Protein AF-A0A2N3PY97-F1 (a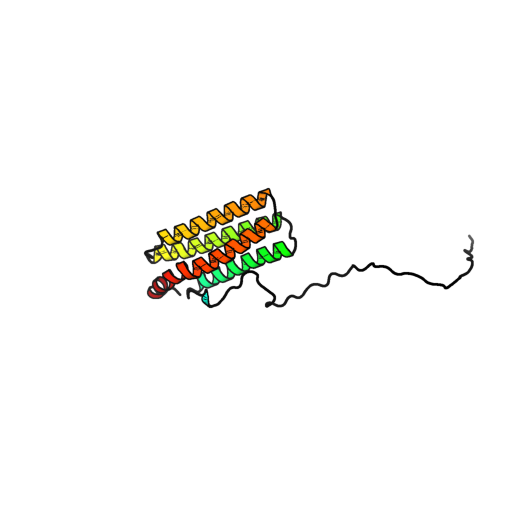fdb_monomer)

Sequence (173 aa):
MRREVGLFYPAAGKPGGRIIPSGLSKKASPIKRGWDEMSLVAWSEDLTIGVAAVDADHRKLFSLVNYLYDSMIAGKETPVIDEFIDSLIIYTKQHFEREESLFEETSYPDRLAHRQEHDALIAQITEAHKRYKSDASATQLLEMIGFLNKWMIEHIRKSDKKYAPHLKERGIS

pLDDT: mean 82.19, std 24.88, range [27.44, 98.81]

Secondary structure (DSSP, 8-state):
----------------------------------TTS--SS---GGG--S-HHHHHHHHHHHHHHHHHHHHHHTT--HHHHHHHHHHHHHHHHHHHHHHHHHHHHHT-TTHHHHHHHHHHHHHHHHHHHHHHHHH--HHHHHHHHHHHHHHHHHHIIIIIHHHHHHHHTTT--

Foldseek 3Di:
DDDDDDDDDDDDDDDDDDDDDDDDDDDDDPDPDDPPPDQVFDDDPLLDLPQVVLVVLLVVLSVLLSVLVVCLVVVPDLVVSLVSLVVSLVSLVVSLVVVLVLCVVLVPPCSVVLVVLSVVLSVVSVVLSVVCVVPVDSVSSVVSSVVSSVSSVCCSNPPVSVCSVSCVVVVRD

Radius of gyration: 28.57 Å; Cα contacts (8 Å, |Δi|>4): 89; chains: 1; bounding box: 39×46×106 Å

Structure (mmCIF, N/CA/C/O backbone):
data_AF-A0A2N3PY97-F1
#
_entry.id   AF-A0A2N3PY97-F1
#
loop_
_atom_site.group_PDB
_atom_site.id
_atom_site.type_symbol
_atom_site.label_atom_id
_atom_site.label_alt_id
_atom_site.label_comp_id
_atom_site.label_asym_id
_atom_site.label_entity_id
_atom_site.label_seq_id
_atom_site.pdbx_PDB_ins_code
_atom_site.Cartn_x
_atom_site.Cartn_y
_atom_site.Cartn_z
_atom_site.occupancy
_atom_site.B_iso_or_equiv
_atom_site.auth_seq_id
_atom_site.auth_comp_id
_atom_site.auth_asym_id
_atom_site.auth_atom_id
_atom_site.pdbx_PDB_model_num
ATOM 1 N N . MET A 1 1 ? -0.756 6.278 -85.451 1.00 37.97 1 MET A N 1
ATOM 2 C CA . MET A 1 1 ? -1.038 5.282 -86.508 1.00 37.97 1 MET A CA 1
ATOM 3 C C . MET A 1 1 ? -0.198 4.055 -86.215 1.00 37.97 1 MET A C 1
ATOM 5 O O . MET A 1 1 ? 1.003 4.218 -86.267 1.00 37.97 1 MET A O 1
ATOM 9 N N . ARG A 1 2 ? -0.852 2.920 -85.892 1.00 37.25 2 ARG A N 1
ATOM 10 C CA . ARG A 1 2 ? -0.414 1.509 -86.049 1.00 37.25 2 ARG A CA 1
ATOM 11 C C . ARG A 1 2 ? 0.977 1.116 -85.491 1.00 37.25 2 ARG A C 1
ATOM 13 O O . ARG A 1 2 ? 1.945 1.807 -85.716 1.00 37.25 2 ARG A O 1
ATOM 20 N N . ARG A 1 3 ? 1.221 -0.034 -84.870 1.00 33.97 3 ARG A N 1
ATOM 21 C CA . ARG A 1 3 ? 0.491 -1.259 -84.501 1.00 33.97 3 ARG A CA 1
ATOM 22 C C . ARG A 1 3 ? 1.573 -2.170 -83.883 1.00 33.97 3 ARG A C 1
ATOM 24 O O . ARG A 1 3 ? 2.686 -2.108 -84.384 1.00 33.97 3 ARG A O 1
ATOM 31 N N . GLU A 1 4 ? 1.178 -3.018 -82.923 1.00 37.66 4 GLU A N 1
ATOM 32 C CA . GLU A 1 4 ? 1.546 -4.456 -82.820 1.00 37.66 4 GLU A CA 1
ATOM 33 C C . GLU A 1 4 ? 3.046 -4.804 -82.635 1.00 37.66 4 GLU A C 1
ATOM 35 O O . GLU A 1 4 ? 3.928 -4.124 -83.123 1.00 37.66 4 GLU A O 1
ATOM 40 N N . VAL A 1 5 ? 3.503 -5.853 -81.957 1.00 37.62 5 VAL A N 1
ATOM 41 C CA . VAL A 1 5 ? 2.978 -7.110 -81.397 1.00 37.62 5 VAL A CA 1
ATOM 42 C C . VAL A 1 5 ? 4.142 -7.654 -80.544 1.00 37.62 5 VAL A C 1
ATOM 44 O O . VAL A 1 5 ? 5.302 -7.423 -80.859 1.00 37.62 5 VAL A O 1
ATOM 47 N N . GLY A 1 6 ? 3.909 -8.283 -79.398 1.00 31.61 6 GLY A N 1
ATOM 48 C CA . GLY A 1 6 ? 3.669 -9.725 -79.363 1.00 3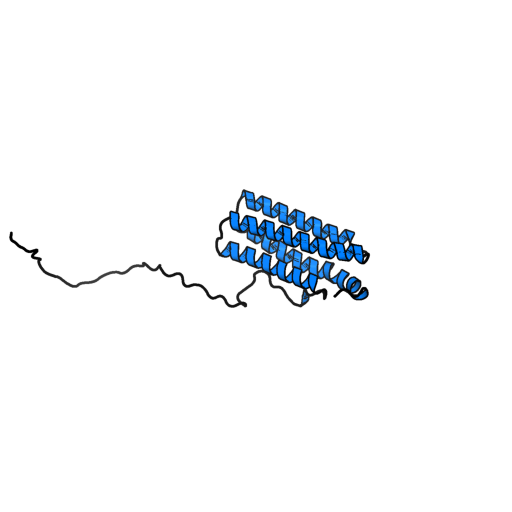1.61 6 GLY A CA 1
ATOM 49 C C . GLY A 1 6 ? 4.821 -10.431 -78.646 1.00 31.61 6 GLY A C 1
ATOM 50 O O . GLY A 1 6 ? 5.829 -10.773 -79.252 1.00 31.61 6 GLY A O 1
ATOM 51 N N . LEU A 1 7 ? 4.662 -10.634 -77.339 1.00 29.73 7 LEU A N 1
ATOM 52 C CA . LEU A 1 7 ? 5.507 -11.521 -76.542 1.00 29.73 7 LEU A CA 1
ATOM 53 C C . LEU A 1 7 ? 5.111 -12.971 -76.843 1.00 29.73 7 LEU A C 1
ATOM 55 O O . LEU A 1 7 ? 3.956 -13.344 -76.643 1.00 29.73 7 LEU A O 1
ATOM 59 N N . PHE A 1 8 ? 6.069 -13.780 -77.297 1.00 32.81 8 PHE A N 1
ATOM 60 C CA . PHE A 1 8 ? 5.935 -15.231 -77.413 1.00 32.81 8 PHE A CA 1
ATOM 61 C C . PHE A 1 8 ? 6.876 -15.927 -76.419 1.00 32.81 8 PHE A C 1
ATOM 63 O O . PHE A 1 8 ? 8.060 -15.610 -76.326 1.00 32.81 8 PHE A O 1
ATOM 70 N N . TYR A 1 9 ? 6.290 -16.855 -75.664 1.00 28.94 9 TYR A N 1
ATOM 71 C CA . TYR A 1 9 ? 6.893 -17.765 -74.682 1.00 28.94 9 TYR A CA 1
ATOM 72 C C . TYR A 1 9 ? 7.775 -18.845 -75.338 1.00 28.94 9 TYR A C 1
ATOM 74 O O . TYR A 1 9 ? 7.619 -19.124 -76.529 1.00 28.94 9 TYR A O 1
ATOM 82 N N . PRO A 1 10 ? 8.521 -19.614 -74.521 1.00 32.47 10 PRO A N 1
ATOM 83 C CA . PRO A 1 10 ? 8.277 -21.054 -74.572 1.00 32.47 10 PRO A CA 1
ATOM 84 C C . PRO A 1 10 ? 8.112 -21.742 -73.204 1.00 32.47 10 PRO A C 1
ATOM 86 O O . PRO A 1 10 ? 8.863 -21.526 -72.262 1.00 32.47 10 PRO A O 1
ATOM 89 N N . ALA A 1 11 ? 7.079 -22.589 -73.199 1.00 33.25 11 ALA A N 1
ATOM 90 C CA . ALA A 1 11 ? 6.939 -23.955 -72.682 1.00 33.25 11 ALA A CA 1
ATOM 91 C C . ALA A 1 11 ? 7.324 -24.346 -71.238 1.00 33.25 11 ALA A C 1
ATOM 93 O O . ALA A 1 11 ? 8.422 -24.145 -70.734 1.00 33.25 11 ALA A O 1
ATOM 94 N N . ALA A 1 12 ? 6.358 -25.048 -70.640 1.00 32.38 12 ALA A N 1
ATOM 95 C CA . ALA A 1 12 ? 6.340 -25.646 -69.318 1.00 32.38 12 ALA A CA 1
ATOM 96 C C . ALA A 1 12 ? 7.091 -26.988 -69.227 1.00 32.38 12 ALA A C 1
ATOM 98 O O . ALA A 1 12 ? 7.028 -27.812 -70.136 1.00 32.38 12 ALA A O 1
ATOM 99 N N . GLY A 1 13 ? 7.667 -27.247 -68.050 1.00 29.62 13 GLY A N 1
ATOM 100 C CA . GLY A 1 13 ? 8.027 -28.577 -67.559 1.00 29.62 13 GLY A CA 1
ATOM 101 C C . GLY A 1 13 ? 7.704 -28.691 -66.062 1.00 29.62 13 GLY A C 1
ATOM 102 O O . GLY A 1 13 ? 8.117 -27.856 -65.263 1.00 29.62 13 GLY A O 1
ATOM 103 N N . LYS A 1 14 ? 6.937 -29.714 -65.680 1.00 33.47 14 LYS A N 1
ATOM 104 C CA . LYS A 1 14 ? 6.696 -30.213 -64.308 1.00 33.47 14 LYS A CA 1
ATOM 105 C C . LYS A 1 14 ? 6.724 -31.755 -64.382 1.00 33.47 14 LYS A C 1
ATOM 107 O O . LYS A 1 14 ? 6.487 -32.260 -65.478 1.00 33.47 14 LYS A O 1
ATOM 112 N N . PRO A 1 15 ? 6.813 -32.520 -63.272 1.00 42.34 15 PRO A N 1
ATOM 113 C CA . PRO A 1 15 ? 7.251 -32.196 -61.906 1.00 42.34 15 PRO A CA 1
ATOM 114 C C . PRO A 1 15 ? 8.260 -33.229 -61.330 1.00 42.34 15 PRO A C 1
ATOM 116 O O . PRO A 1 15 ? 8.390 -34.345 -61.819 1.00 42.34 15 PRO A O 1
ATOM 119 N N . GLY A 1 16 ? 8.915 -32.901 -60.215 1.00 27.44 16 GLY A N 1
ATOM 120 C CA . GLY A 1 16 ? 9.668 -33.863 -59.400 1.00 27.44 16 GLY A CA 1
ATOM 121 C C . GLY A 1 16 ? 10.154 -33.187 -58.123 1.00 27.44 16 GLY A C 1
ATOM 122 O O . GLY A 1 16 ? 10.880 -32.205 -58.198 1.00 27.44 16 GLY A O 1
ATOM 123 N N . GLY A 1 17 ? 9.644 -33.621 -56.968 1.00 29.27 17 GLY A N 1
ATOM 124 C CA . GLY A 1 17 ? 9.715 -32.879 -55.704 1.00 29.27 17 GLY A CA 1
ATOM 125 C C . GLY A 1 17 ? 11.104 -32.786 -55.074 1.00 29.27 17 GLY A C 1
ATOM 126 O O . GLY A 1 17 ? 11.980 -33.567 -55.425 1.00 29.27 17 GLY A O 1
ATOM 127 N N . ARG A 1 18 ? 11.255 -31.890 -54.082 1.00 30.91 18 ARG A N 1
ATOM 128 C CA . ARG A 1 18 ? 11.532 -32.237 -52.670 1.00 30.91 18 ARG A CA 1
ATOM 129 C C . ARG A 1 18 ? 11.679 -30.995 -51.764 1.00 30.91 18 ARG A C 1
ATOM 131 O O . ARG A 1 18 ? 12.162 -29.962 -52.200 1.00 30.91 18 ARG A O 1
ATOM 138 N N . ILE A 1 19 ? 11.373 -31.227 -50.482 1.00 35.47 19 ILE A N 1
ATOM 139 C CA . ILE A 1 19 ? 11.772 -30.521 -49.246 1.00 35.47 19 ILE A CA 1
ATOM 140 C C . ILE A 1 19 ? 11.024 -29.216 -48.902 1.00 35.47 19 ILE A C 1
ATOM 142 O O . ILE A 1 19 ? 11.200 -28.178 -49.525 1.00 35.47 19 ILE A O 1
ATOM 146 N N . ILE A 1 20 ? 10.262 -29.279 -47.805 1.00 38.00 20 ILE A N 1
ATOM 147 C CA . ILE A 1 20 ? 9.852 -28.133 -46.976 1.00 38.00 20 ILE A CA 1
ATOM 148 C C . ILE A 1 20 ? 10.934 -27.959 -45.894 1.00 38.00 20 ILE A C 1
ATOM 150 O O . ILE A 1 20 ? 11.375 -28.972 -45.343 1.00 38.00 20 ILE A O 1
ATOM 154 N N . PRO A 1 21 ? 11.318 -26.723 -45.527 1.00 33.44 21 PRO A N 1
ATOM 155 C CA . PRO A 1 21 ? 11.151 -26.376 -44.117 1.00 33.44 21 PRO A CA 1
ATOM 156 C C . PRO A 1 21 ? 10.652 -24.943 -43.853 1.00 33.44 21 PRO A C 1
ATOM 158 O O . PRO A 1 21 ? 11.064 -23.971 -44.478 1.00 33.44 21 PRO A O 1
ATOM 161 N N . SER A 1 22 ? 9.762 -24.891 -42.857 1.00 33.53 22 SER A N 1
ATOM 162 C CA . SER A 1 22 ? 9.534 -23.849 -41.844 1.00 33.53 22 SER A CA 1
ATOM 163 C C . SER A 1 22 ? 9.517 -22.369 -42.255 1.00 33.53 22 SER A C 1
ATOM 165 O O . SER A 1 22 ? 10.547 -21.702 -42.307 1.00 33.53 22 SER A O 1
ATOM 167 N N . GLY A 1 23 ? 8.303 -21.822 -42.339 1.00 29.92 23 GLY A N 1
ATOM 168 C CA . GLY A 1 23 ? 8.029 -20.388 -42.261 1.00 29.92 23 GLY A CA 1
ATOM 169 C C . GLY A 1 23 ? 6.595 -20.149 -41.791 1.00 29.92 23 GLY A C 1
ATOM 170 O O . GLY A 1 23 ? 5.691 -20.010 -42.607 1.00 29.92 23 GLY A O 1
ATOM 171 N N . LEU A 1 24 ? 6.371 -20.137 -40.475 1.00 32.78 24 LEU A N 1
ATOM 172 C CA . LEU A 1 24 ? 5.109 -19.705 -39.871 1.00 32.78 24 LEU A CA 1
ATOM 173 C C . LEU A 1 24 ? 5.363 -18.430 -39.076 1.00 32.78 24 LEU A C 1
ATOM 175 O O . LEU A 1 24 ? 5.956 -18.481 -38.006 1.00 32.78 24 LEU A O 1
ATOM 179 N N . SER A 1 25 ? 4.884 -17.302 -39.590 1.00 38.34 25 SER A N 1
ATOM 180 C CA . SER A 1 25 ? 4.232 -16.267 -38.782 1.00 38.34 25 SER A CA 1
ATOM 181 C C . SER A 1 25 ? 3.749 -15.156 -39.702 1.00 38.34 25 SER A C 1
ATOM 183 O O . SER A 1 25 ? 4.570 -14.538 -40.367 1.00 38.34 25 SER A O 1
ATOM 185 N N . LYS A 1 26 ? 2.432 -14.919 -39.732 1.00 45.34 26 LYS A N 1
ATOM 186 C CA . LYS A 1 26 ? 1.797 -13.622 -39.427 1.00 45.34 26 LYS A CA 1
ATOM 187 C C . LYS A 1 26 ? 0.299 -13.864 -39.246 1.00 45.34 26 LYS A C 1
ATOM 189 O O . LYS A 1 26 ? -0.418 -14.016 -40.228 1.00 45.34 26 LYS A O 1
ATOM 194 N N . LYS A 1 27 ? -0.139 -13.912 -37.989 1.00 37.81 27 LYS A N 1
ATOM 195 C CA . LYS A 1 27 ? -1.434 -13.432 -37.471 1.00 37.81 27 LYS A CA 1
ATOM 196 C C . LYS A 1 27 ? -1.419 -13.698 -35.967 1.00 37.81 27 LYS A C 1
ATOM 198 O O . LYS A 1 27 ? -1.750 -14.790 -35.520 1.00 37.81 27 LYS A O 1
ATOM 203 N N . ALA A 1 28 ? -0.965 -12.712 -35.197 1.00 40.03 28 ALA A N 1
ATOM 204 C CA . ALA A 1 28 ? -1.213 -12.710 -33.764 1.00 40.03 28 ALA A CA 1
ATOM 205 C C . ALA A 1 28 ? -2.727 -12.551 -33.573 1.00 40.03 28 ALA A C 1
ATOM 207 O O . ALA A 1 28 ? -3.313 -11.553 -33.992 1.00 40.03 28 ALA A O 1
ATOM 208 N N . SER A 1 29 ? -3.357 -13.590 -33.036 1.00 35.75 29 SER A N 1
ATOM 209 C CA . SER A 1 29 ? -4.759 -13.567 -32.630 1.00 35.75 29 SER A CA 1
ATOM 210 C C . SER A 1 29 ? -4.872 -12.775 -31.320 1.00 35.75 29 SER A C 1
ATOM 212 O O . SER A 1 29 ? -3.994 -12.931 -30.467 1.00 35.75 29 SER A O 1
ATOM 214 N N . PRO A 1 30 ? -5.903 -11.936 -31.115 1.00 42.00 30 PRO A N 1
ATOM 215 C CA . PRO A 1 30 ? -6.084 -11.249 -29.846 1.00 42.00 30 PRO A CA 1
ATOM 216 C C . PRO A 1 30 ? -6.510 -12.286 -28.804 1.00 42.00 30 PRO A C 1
ATOM 218 O O . PRO A 1 30 ? -7.572 -12.899 -28.920 1.00 42.00 30 PRO A O 1
ATOM 221 N N . ILE A 1 31 ? -5.661 -12.517 -27.805 1.00 47.84 31 ILE A N 1
ATOM 222 C CA . ILE A 1 31 ? -5.978 -13.422 -26.703 1.00 47.84 31 ILE A CA 1
ATOM 223 C C . ILE A 1 31 ? -7.144 -12.800 -25.923 1.00 47.84 31 ILE A C 1
ATOM 225 O O . ILE A 1 31 ? -6.973 -11.799 -25.229 1.00 47.84 31 ILE A O 1
ATOM 229 N N . LYS A 1 32 ? -8.346 -13.373 -26.050 1.00 42.50 32 LYS A N 1
ATOM 230 C CA . LYS A 1 32 ? -9.463 -13.098 -25.140 1.00 42.50 32 LYS A CA 1
ATOM 231 C C . LYS A 1 32 ? -9.208 -13.875 -23.849 1.00 42.50 32 LYS A C 1
ATOM 233 O O . LYS A 1 32 ? -9.610 -15.029 -23.759 1.00 42.50 32 LYS A O 1
ATOM 238 N N . ARG A 1 33 ? -8.510 -13.273 -22.883 1.00 46.97 33 ARG A N 1
ATOM 239 C CA . ARG A 1 33 ? -8.380 -13.860 -21.540 1.00 46.97 33 ARG A CA 1
ATOM 240 C C . ARG A 1 33 ? -9.634 -13.544 -20.731 1.00 46.97 33 ARG A C 1
ATOM 242 O O . ARG A 1 33 ? -10.045 -12.387 -20.657 1.00 46.97 33 ARG A O 1
ATOM 249 N N . GLY A 1 34 ? -10.284 -14.589 -20.221 1.00 33.88 34 GLY A N 1
ATOM 250 C CA . GLY A 1 34 ? -11.387 -14.468 -19.270 1.00 33.88 34 GLY A CA 1
ATOM 251 C C . GLY A 1 34 ? -10.872 -13.964 -17.923 1.00 33.88 34 GLY A C 1
ATOM 252 O O . GLY A 1 34 ? -9.694 -14.109 -17.616 1.00 33.88 34 GLY A O 1
ATOM 253 N N . TRP A 1 35 ? -11.758 -13.382 -17.120 1.00 41.31 35 TRP A N 1
ATOM 254 C CA . TRP A 1 35 ? -11.459 -12.711 -15.847 1.00 41.31 35 TRP A CA 1
ATOM 255 C C . TRP A 1 35 ? -10.899 -13.628 -14.733 1.00 41.31 35 TRP A C 1
ATOM 257 O O . TRP A 1 35 ? -10.707 -13.160 -13.619 1.00 41.31 35 TRP A O 1
ATOM 267 N N . ASP A 1 36 ? -10.618 -14.899 -15.038 1.00 40.31 36 ASP A N 1
ATOM 268 C CA . ASP A 1 36 ? -10.192 -15.947 -14.096 1.00 40.31 36 ASP A CA 1
ATOM 269 C C . ASP A 1 36 ? -8.767 -16.491 -14.362 1.00 40.31 36 ASP A C 1
ATOM 271 O O . ASP A 1 36 ? -8.281 -17.360 -13.640 1.00 40.31 36 ASP A O 1
ATOM 275 N N . GLU A 1 37 ? -8.045 -16.001 -15.380 1.00 45.47 37 GLU A N 1
ATOM 276 C CA . GLU A 1 37 ? -6.676 -16.466 -15.671 1.00 45.47 37 GLU A CA 1
ATOM 277 C C . GLU A 1 37 ? -5.602 -15.621 -14.957 1.00 45.47 37 GLU A C 1
ATOM 279 O O . GLU A 1 37 ? -5.021 -14.699 -15.523 1.00 45.47 37 GLU A O 1
ATOM 284 N N . MET A 1 38 ? -5.327 -16.022 -13.709 1.00 47.53 38 MET A N 1
ATOM 285 C CA . MET A 1 38 ? -4.104 -15.816 -12.911 1.00 47.53 38 MET A CA 1
ATOM 286 C C . MET A 1 38 ? -3.640 -14.369 -12.676 1.00 47.53 38 MET A C 1
ATOM 288 O O . MET A 1 38 ? -2.594 -13.944 -13.168 1.00 47.53 38 MET A O 1
ATOM 292 N N . SER A 1 39 ? -4.335 -13.656 -11.785 1.00 55.91 39 SER A N 1
ATOM 293 C CA . SER A 1 39 ? -3.696 -12.577 -11.024 1.00 55.91 39 SER A CA 1
ATOM 294 C C . SER A 1 39 ? -2.482 -13.140 -10.278 1.00 55.91 39 SER A C 1
ATOM 296 O O . SER A 1 39 ? -2.634 -14.078 -9.491 1.00 55.91 39 SER A O 1
ATOM 298 N N . LEU A 1 40 ? -1.292 -12.563 -10.470 1.00 69.81 40 LEU A N 1
ATOM 299 C CA . LEU A 1 40 ? -0.122 -12.907 -9.651 1.00 69.81 40 LEU A CA 1
ATOM 300 C C . LEU A 1 40 ? -0.392 -12.622 -8.159 1.00 69.81 40 LEU A C 1
ATOM 302 O O . LEU A 1 40 ? 0.163 -13.277 -7.277 1.00 69.81 40 LEU A O 1
ATOM 306 N N . VAL A 1 41 ? -1.265 -11.647 -7.894 1.00 73.06 41 VAL A N 1
ATOM 307 C CA . VAL A 1 41 ? -1.607 -11.120 -6.575 1.00 73.06 41 VAL A CA 1
ATOM 308 C C . VAL A 1 41 ? -3.130 -11.128 -6.428 1.00 73.06 41 VAL A C 1
ATOM 310 O O . VAL A 1 41 ? -3.817 -10.251 -6.946 1.00 73.06 41 VAL A O 1
ATOM 313 N N . ALA A 1 42 ? -3.683 -12.142 -5.764 1.00 77.19 42 ALA A N 1
ATOM 314 C CA . ALA A 1 42 ? -5.131 -12.289 -5.626 1.00 77.19 42 ALA A CA 1
ATOM 315 C C . ALA A 1 42 ? -5.641 -11.604 -4.351 1.00 77.19 42 ALA A C 1
ATOM 317 O O . ALA A 1 42 ? -5.185 -11.915 -3.251 1.00 77.19 42 ALA A O 1
ATOM 318 N N . TRP A 1 43 ? -6.618 -10.706 -4.506 1.00 86.38 43 TRP A N 1
ATOM 319 C CA . TRP A 1 43 ? -7.472 -10.305 -3.390 1.00 86.38 43 TRP A CA 1
ATOM 320 C C . TRP A 1 43 ? -8.284 -11.512 -2.919 1.00 86.38 43 TRP A C 1
ATOM 322 O O . TRP A 1 43 ? -8.744 -12.318 -3.731 1.00 86.38 43 TRP A O 1
ATOM 332 N N . SER A 1 44 ? -8.505 -11.608 -1.616 1.00 89.56 44 SER A N 1
ATOM 333 C CA . SER A 1 44 ? -9.357 -12.621 -1.013 1.00 89.56 44 SER A CA 1
ATOM 334 C C . SER A 1 44 ? -10.242 -11.990 0.054 1.00 89.56 44 SER A C 1
ATOM 336 O O . SER A 1 44 ? -9.857 -11.023 0.705 1.00 89.56 44 SER A O 1
ATOM 338 N N . GLU A 1 45 ? -11.441 -12.537 0.254 1.00 91.31 45 GLU A N 1
ATOM 339 C CA . GLU A 1 45 ? -12.409 -11.982 1.214 1.00 91.31 45 GLU A CA 1
ATOM 340 C C . GLU A 1 45 ? -11.913 -12.013 2.668 1.00 91.31 45 GLU A C 1
ATOM 342 O O . GLU A 1 45 ? -12.395 -11.256 3.506 1.00 91.31 45 GLU A O 1
ATOM 347 N N . ASP A 1 46 ? -10.902 -12.828 2.991 1.00 93.06 46 ASP A N 1
ATOM 348 C CA . ASP A 1 46 ? -10.245 -12.770 4.298 1.00 93.06 46 ASP A CA 1
ATOM 349 C C . ASP A 1 46 ? -9.371 -11.523 4.487 1.00 93.06 46 ASP A C 1
ATOM 351 O O . ASP A 1 46 ? -8.882 -11.314 5.593 1.00 93.06 46 ASP A O 1
ATOM 355 N N . LEU A 1 47 ? -9.177 -10.688 3.467 1.00 96.25 47 LEU A N 1
ATOM 356 C CA . LEU A 1 47 ? -8.520 -9.384 3.576 1.00 96.25 47 LEU A CA 1
ATOM 357 C C . LEU A 1 47 ? -9.517 -8.242 3.813 1.00 96.25 47 LEU A C 1
ATOM 359 O O . LEU A 1 47 ? -9.100 -7.137 4.138 1.00 96.25 47 LEU A O 1
ATOM 363 N N . THR A 1 48 ? -10.822 -8.506 3.726 1.00 97.50 48 THR A N 1
ATOM 364 C CA . THR A 1 48 ? -11.856 -7.524 4.061 1.00 97.50 48 THR A CA 1
ATOM 365 C C . THR A 1 48 ? -11.754 -7.140 5.540 1.00 97.50 48 THR A C 1
ATOM 367 O O . THR A 1 48 ? -11.705 -8.010 6.422 1.00 97.50 48 THR A O 1
ATOM 370 N N . ILE A 1 49 ? -11.729 -5.836 5.814 1.00 97.31 49 ILE A N 1
ATOM 371 C CA . ILE A 1 49 ? -11.707 -5.285 7.175 1.00 97.31 49 ILE A CA 1
ATOM 372 C C . ILE A 1 49 ? -13.084 -4.769 7.612 1.00 97.31 49 ILE A C 1
ATOM 374 O O . ILE A 1 49 ? -13.325 -4.617 8.807 1.00 97.31 49 ILE A O 1
ATOM 378 N N . GLY A 1 50 ? -14.008 -4.562 6.666 1.00 96.62 50 GLY A N 1
ATOM 379 C CA . GLY A 1 50 ? -15.373 -4.118 6.946 1.00 96.62 50 GLY A CA 1
ATOM 380 C C . GLY A 1 50 ? -15.515 -2.601 7.031 1.00 96.62 50 GLY A C 1
ATOM 381 O O . GLY A 1 50 ? -16.399 -2.125 7.740 1.00 96.62 50 GLY A O 1
ATOM 382 N N . VAL A 1 51 ? -14.636 -1.876 6.332 1.00 97.25 51 VAL A N 1
ATOM 383 C CA . VAL A 1 51 ? -14.712 -0.428 6.116 1.00 97.25 51 VAL A CA 1
ATOM 384 C C . VAL A 1 51 ? -14.723 -0.210 4.607 1.00 97.25 51 VAL A C 1
ATOM 386 O O . VAL A 1 51 ? -13.686 -0.289 3.954 1.00 97.25 51 VAL A O 1
ATOM 389 N N . ALA A 1 52 ? -15.900 0.034 4.032 1.00 96.44 52 ALA A N 1
ATOM 390 C CA . ALA A 1 52 ? -16.162 -0.083 2.599 1.00 96.44 52 ALA A CA 1
ATOM 391 C C . ALA A 1 52 ? -15.214 0.750 1.725 1.00 96.44 52 ALA A C 1
ATOM 393 O O . ALA A 1 52 ? -14.770 0.276 0.677 1.00 96.44 52 ALA A O 1
ATOM 394 N N . ALA A 1 53 ? -14.891 1.973 2.159 1.00 96.06 53 ALA A N 1
ATOM 395 C CA . ALA A 1 53 ? -13.948 2.843 1.462 1.00 96.06 53 ALA A CA 1
ATOM 396 C C . ALA A 1 53 ? -12.526 2.257 1.453 1.00 96.06 53 ALA A C 1
ATOM 398 O O . ALA A 1 53 ? -11.895 2.207 0.400 1.00 96.06 53 ALA A O 1
ATOM 399 N N . VAL A 1 54 ? -12.063 1.741 2.593 1.00 98.06 54 VAL A N 1
ATOM 400 C CA . VAL A 1 54 ? -10.744 1.110 2.718 1.00 98.06 54 VAL A CA 1
ATOM 401 C C . VAL A 1 54 ? -10.687 -0.198 1.929 1.00 98.06 54 VAL A C 1
ATOM 403 O O . VAL A 1 54 ? -9.763 -0.423 1.154 1.00 98.06 54 VAL A O 1
ATOM 406 N N . ASP A 1 55 ? -11.705 -1.050 2.049 1.00 98.31 55 ASP A N 1
ATOM 407 C CA . ASP A 1 55 ? -11.757 -2.313 1.310 1.00 98.31 55 ASP A CA 1
ATOM 408 C C . ASP A 1 55 ? -11.751 -2.073 -0.214 1.00 98.31 55 ASP A C 1
ATOM 410 O O . ASP A 1 55 ? -11.203 -2.867 -0.985 1.00 98.31 55 ASP A O 1
ATOM 414 N N . ALA A 1 56 ? -12.357 -0.972 -0.676 1.00 97.69 56 ALA A N 1
ATOM 415 C CA . ALA A 1 56 ? -12.283 -0.553 -2.072 1.00 97.69 56 ALA A CA 1
ATOM 416 C C . ALA A 1 56 ? -10.863 -0.122 -2.474 1.00 97.69 56 ALA A C 1
ATOM 418 O O . ALA A 1 56 ? -10.402 -0.521 -3.549 1.00 97.69 56 ALA A O 1
ATOM 419 N N . ASP A 1 57 ? -10.160 0.622 -1.617 1.00 98.31 57 ASP A N 1
ATOM 420 C CA . ASP A 1 57 ? -8.761 0.990 -1.847 1.00 98.31 57 ASP A CA 1
ATOM 421 C C . ASP A 1 57 ? -7.849 -0.230 -1.912 1.00 98.31 57 ASP A C 1
ATOM 423 O O . ASP A 1 57 ? -7.062 -0.345 -2.853 1.00 98.31 57 ASP A O 1
ATOM 427 N N . HIS A 1 58 ? -7.992 -1.182 -0.987 1.00 98.12 58 HIS A N 1
ATOM 428 C CA . HIS A 1 58 ? -7.205 -2.411 -1.009 1.00 98.12 58 HIS A CA 1
ATOM 429 C C . HIS A 1 58 ? -7.416 -3.181 -2.314 1.00 98.12 58 HIS A C 1
ATOM 431 O O . HIS A 1 58 ? -6.455 -3.494 -3.018 1.00 98.12 58 HIS A O 1
ATOM 437 N N . ARG A 1 59 ? -8.670 -3.416 -2.722 1.00 96.75 59 ARG A N 1
ATOM 438 C CA . ARG A 1 59 ? -8.964 -4.070 -4.010 1.00 96.75 59 ARG A CA 1
ATOM 439 C C . ARG A 1 59 ? -8.345 -3.323 -5.192 1.00 96.75 59 ARG A C 1
ATOM 441 O O . ARG A 1 59 ? -7.845 -3.951 -6.134 1.00 96.75 59 ARG A O 1
ATOM 448 N N . LYS A 1 60 ? -8.349 -1.988 -5.154 1.00 96.56 60 LYS A N 1
ATOM 449 C CA . LYS A 1 60 ? -7.723 -1.162 -6.188 1.00 96.56 60 LYS A CA 1
ATOM 450 C C . LYS A 1 60 ? -6.201 -1.309 -6.191 1.00 96.56 60 LYS A C 1
ATOM 452 O O . LYS A 1 60 ? -5.645 -1.491 -7.272 1.00 96.56 60 LYS A O 1
ATOM 457 N N . LEU A 1 61 ? -5.543 -1.299 -5.035 1.00 97.44 61 LEU A N 1
ATOM 458 C CA . LEU A 1 61 ? -4.098 -1.508 -4.904 1.00 97.44 61 LEU A CA 1
ATOM 459 C C . LEU A 1 61 ? -3.671 -2.875 -5.451 1.00 97.44 61 LEU A C 1
ATOM 461 O O . LEU A 1 61 ? -2.784 -2.938 -6.302 1.00 97.44 61 LEU A O 1
ATOM 465 N N . PHE A 1 62 ? -4.370 -3.953 -5.081 1.00 96.19 62 PHE A N 1
ATOM 466 C CA . PHE A 1 62 ? -4.138 -5.286 -5.654 1.00 96.19 62 PHE A CA 1
ATOM 467 C C . PHE A 1 62 ? -4.298 -5.281 -7.183 1.00 96.19 62 PHE A C 1
ATOM 469 O O . PHE A 1 62 ? -3.479 -5.851 -7.906 1.00 96.19 62 PHE A O 1
ATOM 476 N N . SER A 1 63 ? -5.315 -4.585 -7.699 1.00 94.56 63 SER A N 1
ATOM 477 C CA . SER A 1 63 ? -5.530 -4.446 -9.146 1.00 94.56 63 SER A CA 1
ATOM 478 C C . SER A 1 63 ? -4.398 -3.682 -9.842 1.00 94.56 63 SER A C 1
ATOM 480 O O . SER A 1 63 ? -3.986 -4.067 -10.933 1.00 94.56 63 SER A O 1
ATOM 482 N N . LEU A 1 64 ? -3.873 -2.618 -9.225 1.00 95.19 64 LEU A N 1
ATOM 483 C CA . LEU A 1 64 ? -2.744 -1.850 -9.761 1.00 95.19 64 LEU A CA 1
ATOM 484 C C . LEU A 1 64 ? -1.457 -2.689 -9.791 1.00 95.19 64 LEU A C 1
ATOM 486 O O . LEU A 1 64 ? -0.729 -2.650 -10.781 1.00 95.19 64 LEU A O 1
ATOM 490 N N . VAL A 1 65 ? -1.210 -3.501 -8.759 1.00 95.19 65 VAL A N 1
ATOM 491 C CA . VAL A 1 65 ? -0.060 -4.419 -8.717 1.00 95.19 65 VAL A CA 1
ATOM 492 C C . VAL A 1 65 ? -0.166 -5.501 -9.798 1.00 95.19 65 VAL A C 1
ATOM 494 O O . VAL A 1 65 ? 0.814 -5.771 -10.493 1.00 95.19 65 VAL A O 1
ATOM 497 N N . ASN A 1 66 ? -1.353 -6.078 -10.009 1.00 93.69 66 ASN A N 1
ATOM 498 C CA . ASN A 1 66 ? -1.572 -7.019 -11.114 1.00 93.69 66 ASN A CA 1
ATOM 499 C C . ASN A 1 66 ? -1.382 -6.357 -12.482 1.00 93.69 66 ASN A C 1
ATOM 501 O O . ASN A 1 66 ? -0.767 -6.937 -13.370 1.00 93.69 66 ASN A O 1
ATOM 505 N N . TYR A 1 67 ? -1.846 -5.119 -12.644 1.00 92.50 67 TYR A N 1
ATOM 506 C CA . TYR A 1 67 ? -1.660 -4.384 -13.889 1.00 92.50 67 TYR A CA 1
ATOM 507 C C . TYR A 1 67 ? -0.177 -4.086 -14.177 1.00 92.50 67 TYR A C 1
ATOM 509 O O . TYR A 1 67 ? 0.262 -4.162 -15.330 1.00 92.50 67 TYR A O 1
ATOM 517 N N . LEU A 1 68 ? 0.618 -3.791 -13.142 1.00 92.94 68 LEU A N 1
ATOM 518 C CA . LEU A 1 68 ? 2.071 -3.650 -13.266 1.00 92.94 68 LEU A CA 1
ATOM 519 C C . LEU A 1 68 ? 2.715 -4.963 -13.740 1.00 92.94 68 LEU A C 1
ATOM 521 O O . LEU A 1 68 ? 3.529 -4.950 -14.666 1.00 92.94 68 LEU A O 1
ATOM 525 N N . TYR A 1 69 ? 2.300 -6.097 -13.169 1.00 93.00 69 TYR A N 1
ATOM 526 C CA . TYR A 1 69 ? 2.741 -7.422 -13.608 1.00 93.00 69 TYR A CA 1
ATOM 527 C C . TYR A 1 69 ? 2.375 -7.706 -15.071 1.00 93.00 69 TYR A C 1
ATOM 529 O O . TYR A 1 69 ? 3.239 -8.079 -15.866 1.00 93.00 69 TYR A O 1
ATO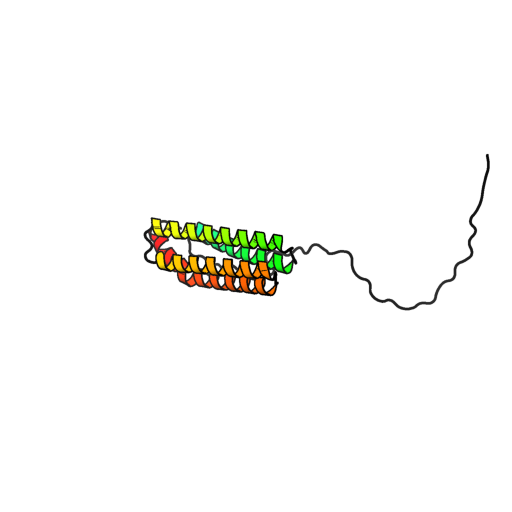M 537 N N . ASP A 1 70 ? 1.125 -7.466 -15.461 1.00 92.25 70 ASP A N 1
ATOM 538 C CA . ASP A 1 70 ? 0.666 -7.673 -16.837 1.00 92.25 70 ASP A CA 1
ATOM 539 C C . ASP A 1 70 ? 1.420 -6.790 -17.834 1.00 92.25 70 ASP A C 1
ATOM 541 O O . ASP A 1 70 ? 1.754 -7.230 -18.936 1.00 92.25 70 ASP A O 1
ATOM 545 N N . SER A 1 71 ? 1.729 -5.552 -17.444 1.00 91.56 71 SER A N 1
ATOM 546 C CA . SER A 1 71 ? 2.496 -4.617 -18.267 1.00 91.56 71 SER A CA 1
ATOM 547 C C . SER A 1 71 ? 3.939 -5.089 -18.469 1.00 91.56 71 SER A C 1
ATOM 549 O O . SER A 1 71 ? 4.459 -5.001 -19.584 1.00 91.56 71 SER A O 1
ATOM 551 N N . MET A 1 72 ? 4.557 -5.658 -17.430 1.00 90.69 72 MET A N 1
ATOM 552 C CA . MET A 1 72 ? 5.868 -6.304 -17.524 1.00 90.69 72 MET A CA 1
ATOM 553 C C . MET A 1 72 ? 5.826 -7.511 -18.477 1.00 90.69 72 MET A C 1
ATOM 555 O O . MET A 1 72 ? 6.653 -7.601 -19.383 1.00 90.69 72 MET A O 1
ATOM 559 N N . ILE A 1 73 ? 4.846 -8.412 -18.330 1.00 91.56 73 ILE A N 1
ATOM 560 C CA . ILE A 1 73 ? 4.698 -9.604 -19.190 1.00 91.56 73 ILE A CA 1
ATOM 561 C C . ILE A 1 73 ? 4.410 -9.226 -20.647 1.00 91.56 73 ILE A C 1
ATOM 563 O O . ILE A 1 73 ? 4.905 -9.871 -21.571 1.00 91.56 73 ILE A O 1
ATOM 567 N N . ALA A 1 74 ? 3.633 -8.166 -20.869 1.00 92.12 74 ALA A N 1
ATOM 568 C CA . ALA A 1 74 ? 3.337 -7.649 -22.200 1.00 92.12 74 ALA A CA 1
ATOM 569 C C . ALA A 1 74 ? 4.526 -6.923 -22.856 1.00 92.12 74 ALA A C 1
ATOM 571 O O . ALA A 1 74 ? 4.396 -6.492 -24.002 1.00 92.12 74 ALA A O 1
ATOM 572 N N . GLY A 1 75 ? 5.653 -6.760 -22.150 1.00 91.44 75 GLY A N 1
ATOM 573 C CA . GLY A 1 75 ? 6.830 -6.061 -22.658 1.00 91.44 75 GLY A CA 1
ATOM 574 C C . GLY A 1 75 ? 6.549 -4.592 -22.970 1.00 91.44 75 GLY A C 1
ATOM 575 O O . GLY A 1 75 ? 6.999 -4.090 -23.999 1.00 91.44 75 GLY A O 1
ATOM 576 N N . LYS A 1 76 ? 5.747 -3.916 -22.132 1.00 92.31 76 LYS A N 1
ATOM 577 C CA . LYS A 1 76 ? 5.506 -2.474 -22.275 1.00 92.31 76 LYS A CA 1
ATOM 578 C C . LYS A 1 76 ? 6.818 -1.701 -22.148 1.00 92.31 76 LYS A C 1
ATOM 580 O O . LYS A 1 76 ? 7.734 -2.117 -21.444 1.00 92.31 76 LYS A O 1
ATOM 585 N N . GLU A 1 77 ? 6.889 -0.569 -22.838 1.00 91.25 77 GLU A N 1
ATOM 586 C CA . GLU A 1 77 ? 8.075 0.284 -22.832 1.00 91.25 77 GLU A CA 1
ATOM 587 C C . GLU A 1 77 ? 8.351 0.850 -21.432 1.00 91.25 77 GLU A C 1
ATOM 589 O O . GLU A 1 77 ? 7.424 1.160 -20.680 1.00 91.25 77 GLU A O 1
ATOM 594 N N . THR A 1 78 ? 9.630 1.031 -21.099 1.00 91.81 78 THR A N 1
ATOM 595 C CA . THR A 1 78 ? 10.076 1.525 -19.787 1.00 91.81 78 THR A CA 1
ATOM 596 C C . THR A 1 78 ? 9.383 2.817 -19.335 1.00 91.81 78 THR A C 1
ATOM 598 O O . THR A 1 78 ? 8.960 2.844 -18.184 1.00 91.81 78 THR A O 1
ATOM 601 N N . PRO A 1 79 ? 9.186 3.859 -20.177 1.00 92.81 79 PRO A N 1
ATOM 602 C CA . PRO A 1 79 ? 8.498 5.081 -19.743 1.00 92.81 79 PRO A CA 1
ATOM 603 C C . PRO A 1 79 ? 7.053 4.835 -19.298 1.00 92.81 79 PRO A C 1
ATOM 605 O O . PRO A 1 79 ? 6.571 5.452 -18.359 1.00 92.81 79 PRO A O 1
ATOM 608 N N . VAL A 1 80 ? 6.373 3.881 -19.938 1.00 92.38 80 VAL A N 1
ATOM 609 C CA . VAL A 1 80 ? 5.001 3.511 -19.584 1.00 92.38 80 VAL A CA 1
ATOM 610 C C . VAL A 1 80 ? 4.977 2.821 -18.220 1.00 92.38 80 VAL A C 1
ATOM 612 O O . VAL A 1 80 ? 4.154 3.152 -17.374 1.00 92.38 80 VAL A O 1
ATOM 615 N N . ILE A 1 81 ? 5.892 1.875 -17.983 1.00 95.00 81 ILE A N 1
ATOM 616 C CA . ILE A 1 81 ? 6.036 1.220 -16.673 1.00 95.00 81 ILE A CA 1
ATOM 617 C C . ILE A 1 81 ? 6.390 2.238 -15.586 1.00 95.00 81 ILE A C 1
ATOM 619 O O . ILE A 1 81 ? 5.855 2.164 -14.483 1.00 95.00 81 ILE A O 1
ATOM 623 N N . ASP A 1 82 ? 7.263 3.188 -15.909 1.00 94.19 82 ASP A N 1
ATOM 624 C CA . ASP A 1 82 ? 7.693 4.246 -15.006 1.00 94.19 82 ASP A CA 1
ATOM 625 C C . ASP A 1 82 ? 6.509 5.083 -14.493 1.00 94.19 82 ASP A C 1
ATOM 627 O O . ASP A 1 82 ? 6.257 5.137 -13.287 1.00 94.19 82 ASP A O 1
ATOM 631 N N . GLU A 1 83 ? 5.709 5.627 -15.415 1.00 93.62 83 GLU A N 1
ATOM 632 C CA . GLU A 1 83 ? 4.495 6.389 -15.098 1.00 93.62 83 GLU A CA 1
ATOM 633 C C . GLU A 1 83 ? 3.479 5.569 -14.284 1.00 93.62 83 GLU A C 1
ATOM 635 O O . GLU A 1 83 ? 2.786 6.100 -13.404 1.00 93.62 83 GLU A O 1
ATOM 640 N N . PHE A 1 84 ? 3.388 4.259 -14.541 1.00 95.44 84 PHE A N 1
ATOM 641 C CA . PHE A 1 84 ? 2.521 3.373 -13.768 1.00 95.44 84 PHE A CA 1
ATOM 642 C C . PHE A 1 84 ? 3.007 3.171 -12.333 1.00 95.44 84 PHE A C 1
ATOM 644 O O . PHE A 1 84 ? 2.177 3.165 -11.422 1.00 95.44 84 PHE A O 1
ATOM 651 N N . ILE A 1 85 ? 4.316 3.029 -12.109 1.00 96.44 85 ILE A N 1
ATOM 652 C CA . ILE A 1 85 ? 4.867 2.915 -10.753 1.00 96.44 85 ILE A CA 1
ATOM 653 C C . ILE A 1 85 ? 4.670 4.232 -9.993 1.00 96.44 85 ILE A C 1
ATOM 655 O O . ILE A 1 85 ? 4.230 4.195 -8.845 1.00 96.44 85 ILE A O 1
ATOM 659 N N . ASP A 1 86 ? 4.884 5.387 -10.632 1.00 96.44 86 ASP A N 1
ATOM 660 C CA . ASP A 1 86 ? 4.586 6.692 -10.022 1.00 96.44 86 ASP A CA 1
ATOM 661 C C . ASP A 1 86 ? 3.105 6.790 -9.609 1.00 96.44 86 ASP A C 1
ATOM 663 O O . ASP A 1 86 ? 2.783 7.168 -8.480 1.00 96.44 86 ASP A O 1
ATOM 667 N N . SER A 1 87 ? 2.193 6.368 -10.490 1.00 96.12 87 SER A N 1
ATOM 668 C CA . SER A 1 87 ? 0.751 6.352 -10.210 1.00 96.12 87 SER A CA 1
ATOM 669 C C . SER A 1 87 ? 0.377 5.407 -9.062 1.00 96.12 87 SER A C 1
ATOM 671 O O . SER A 1 87 ? -0.474 5.745 -8.238 1.00 96.12 87 SER A O 1
ATOM 673 N N . LEU A 1 88 ? 1.020 4.237 -8.982 1.00 97.12 88 LEU A N 1
ATOM 674 C CA . LEU A 1 88 ? 0.858 3.295 -7.873 1.00 97.12 88 LEU A CA 1
ATOM 675 C C . LEU A 1 88 ? 1.291 3.942 -6.550 1.00 97.12 88 LEU A C 1
ATOM 677 O O . LEU A 1 88 ? 0.521 3.923 -5.595 1.00 97.12 88 LEU A O 1
ATOM 681 N N . ILE A 1 89 ? 2.479 4.556 -6.505 1.00 98.12 89 ILE A N 1
ATOM 682 C CA . ILE A 1 89 ? 3.006 5.228 -5.305 1.00 98.12 89 ILE A CA 1
ATOM 683 C C . ILE A 1 89 ? 2.057 6.340 -4.844 1.00 98.12 89 ILE A C 1
ATOM 685 O O . ILE A 1 89 ? 1.786 6.462 -3.648 1.00 98.12 89 ILE A O 1
ATOM 689 N N . ILE A 1 90 ? 1.539 7.146 -5.776 1.00 98.38 90 ILE A N 1
ATOM 690 C CA . ILE A 1 90 ? 0.581 8.216 -5.472 1.00 98.38 90 ILE A CA 1
ATOM 691 C C . ILE A 1 90 ? -0.700 7.640 -4.861 1.00 98.38 90 ILE A C 1
ATOM 693 O O . ILE A 1 90 ? -1.148 8.134 -3.827 1.00 98.38 90 ILE A O 1
ATOM 697 N N . TYR A 1 91 ? -1.271 6.589 -5.456 1.00 98.56 91 TYR A N 1
ATOM 698 C CA . TYR A 1 91 ? -2.497 5.983 -4.937 1.00 98.56 91 TYR A CA 1
ATOM 699 C C . TYR A 1 91 ? -2.287 5.363 -3.549 1.00 98.56 91 TYR A C 1
ATOM 701 O O . TYR A 1 91 ? -3.126 5.536 -2.669 1.00 98.56 91 TYR A O 1
ATOM 709 N N . THR A 1 92 ? -1.146 4.706 -3.317 1.00 98.56 92 THR A N 1
ATOM 710 C CA . THR A 1 92 ? -0.786 4.165 -1.998 1.00 98.56 92 THR A CA 1
ATOM 711 C C . THR A 1 92 ? -0.721 5.263 -0.935 1.00 98.56 92 THR A C 1
ATOM 713 O O . THR A 1 92 ? -1.284 5.095 0.142 1.00 98.56 92 THR A O 1
ATOM 716 N N . LYS A 1 93 ? -0.118 6.422 -1.240 1.00 98.75 93 LYS A N 1
ATOM 717 C CA . LYS A 1 93 ? -0.106 7.572 -0.317 1.00 98.75 93 LYS A CA 1
ATOM 718 C C . LYS A 1 93 ? -1.511 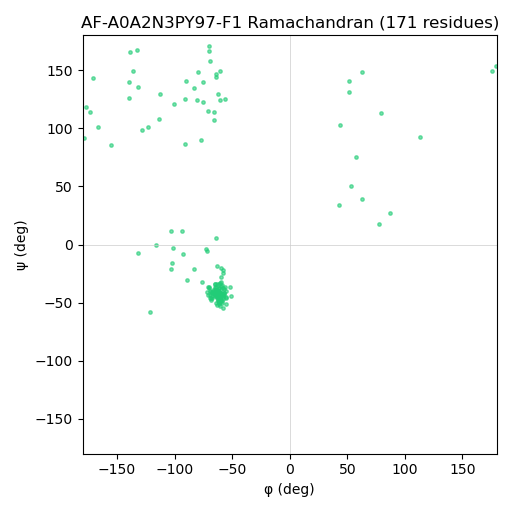8.083 -0.014 1.00 98.75 93 LYS A C 1
ATOM 720 O O . LYS A 1 93 ? -1.842 8.286 1.144 1.00 98.75 93 LYS A O 1
ATOM 725 N N . GLN A 1 94 ? -2.352 8.234 -1.037 1.00 98.62 94 GLN A N 1
ATOM 726 C CA . GLN A 1 94 ? -3.740 8.679 -0.865 1.00 98.62 94 GLN A CA 1
ATOM 727 C C . GLN A 1 94 ? -4.576 7.696 -0.038 1.00 98.62 94 GLN A C 1
ATOM 729 O O . GLN A 1 94 ? -5.499 8.100 0.665 1.00 98.62 94 GLN A O 1
ATOM 734 N N . HIS A 1 95 ? -4.300 6.399 -0.160 1.00 98.75 95 HIS A N 1
ATOM 735 C CA . HIS A 1 95 ? -4.881 5.368 0.690 1.00 98.75 95 HIS A CA 1
ATOM 736 C C . HIS A 1 95 ? -4.460 5.546 2.154 1.00 98.75 95 HIS A C 1
ATOM 738 O O . HIS A 1 95 ? -5.330 5.703 3.008 1.00 98.75 95 HIS A O 1
ATOM 744 N N . PHE A 1 96 ? -3.161 5.662 2.426 1.00 98.81 96 PHE A N 1
ATOM 745 C CA . PHE A 1 96 ? -2.651 5.890 3.780 1.00 98.81 96 PHE A CA 1
ATOM 746 C C . PHE A 1 96 ? -3.149 7.197 4.405 1.00 98.81 96 PHE A C 1
ATOM 748 O O . PHE A 1 96 ? -3.578 7.203 5.553 1.00 98.81 96 PHE A O 1
ATOM 755 N N . GLU A 1 97 ? -3.193 8.292 3.646 1.00 98.69 97 GLU A N 1
ATOM 756 C CA . GLU A 1 97 ? -3.734 9.577 4.110 1.00 98.69 97 GLU A CA 1
ATOM 757 C C . GLU A 1 97 ? -5.195 9.462 4.569 1.00 98.69 97 GLU A C 1
ATOM 759 O O . GLU A 1 97 ? -5.592 10.098 5.550 1.00 98.69 97 GLU A O 1
ATOM 764 N N . ARG A 1 98 ? -6.005 8.641 3.889 1.00 98.50 98 ARG A N 1
ATOM 765 C CA . ARG A 1 98 ? -7.406 8.402 4.256 1.00 98.50 98 ARG A CA 1
ATOM 766 C C . ARG A 1 98 ? -7.516 7.639 5.567 1.00 98.50 98 ARG A C 1
ATOM 768 O O . ARG A 1 98 ? -8.279 8.055 6.433 1.00 98.50 98 ARG A O 1
ATOM 775 N N . GLU A 1 99 ? -6.756 6.561 5.727 1.00 98.69 99 GLU A N 1
ATOM 776 C CA . GLU A 1 99 ? -6.732 5.811 6.985 1.00 98.69 99 GLU A CA 1
ATOM 777 C C . GLU A 1 99 ? -6.236 6.668 8.146 1.00 98.69 99 GLU A C 1
ATOM 779 O O . GLU A 1 99 ? -6.863 6.733 9.200 1.00 98.69 99 GLU A O 1
ATOM 784 N N . GLU A 1 100 ? -5.150 7.404 7.935 1.00 98.75 100 GLU A N 1
ATOM 785 C CA . GLU A 1 100 ? -4.575 8.267 8.957 1.00 98.75 100 GLU A CA 1
ATOM 786 C C . GLU A 1 100 ? -5.506 9.415 9.342 1.00 98.75 100 GLU A C 1
ATOM 788 O O . GLU A 1 100 ? -5.568 9.778 10.515 1.00 98.75 100 GLU A O 1
ATOM 793 N N . SER A 1 101 ? -6.283 9.945 8.396 1.00 98.38 101 SER A N 1
ATOM 794 C CA . SER A 1 101 ? -7.338 10.914 8.707 1.00 98.38 101 SER A CA 1
ATOM 795 C C . SER A 1 101 ? -8.395 10.297 9.627 1.00 98.38 101 SER A C 1
ATOM 797 O O . SER A 1 101 ? -8.733 10.893 10.649 1.00 98.38 101 SER A O 1
ATOM 799 N N . LEU A 1 102 ? -8.832 9.060 9.349 1.00 98.12 102 LEU A N 1
ATOM 800 C CA . LEU A 1 102 ? -9.739 8.323 10.238 1.00 98.12 102 LEU A CA 1
ATOM 801 C C . LEU A 1 102 ? -9.106 8.089 11.616 1.00 98.12 102 LEU A C 1
ATOM 803 O O . LEU A 1 102 ? -9.794 8.169 12.636 1.00 98.12 102 LEU A O 1
ATOM 807 N N . PHE A 1 103 ? -7.800 7.827 11.684 1.00 98.50 103 PHE A N 1
ATOM 808 C CA . PHE A 1 103 ? -7.101 7.647 12.954 1.00 98.50 103 PHE A CA 1
ATOM 809 C C . PHE A 1 103 ? -7.088 8.919 13.801 1.00 98.50 103 PHE A C 1
ATOM 811 O O . PHE A 1 103 ? -7.314 8.836 15.010 1.00 98.50 103 PHE A O 1
ATOM 818 N N . GLU A 1 104 ? -6.847 10.081 13.193 1.00 98.12 104 GLU A N 1
ATOM 819 C CA . GLU A 1 104 ? -6.864 11.365 13.900 1.00 98.12 104 GLU A CA 1
ATOM 820 C C . GLU A 1 104 ? -8.291 11.736 14.341 1.00 98.12 104 GLU A C 1
ATOM 822 O O . GLU A 1 104 ? -8.509 12.052 15.512 1.00 98.12 104 GLU A O 1
ATOM 827 N N . GLU A 1 105 ? -9.284 11.597 13.455 1.00 97.75 105 GLU A N 1
ATOM 828 C CA . GLU A 1 105 ? -10.698 11.883 13.750 1.00 97.75 105 GLU A CA 1
ATOM 829 C C . GLU A 1 105 ? -11.251 11.032 14.899 1.00 97.75 105 GLU A C 1
ATOM 831 O O . GLU A 1 105 ? -12.058 11.492 15.709 1.00 97.75 105 GLU A O 1
ATOM 836 N N . THR A 1 106 ? -10.805 9.781 14.991 1.00 97.88 106 THR A N 1
ATOM 837 C CA . THR A 1 106 ? -11.314 8.818 15.973 1.00 97.88 106 THR A CA 1
ATOM 838 C C . THR A 1 106 ? -10.409 8.630 17.185 1.00 97.88 106 THR A C 1
ATOM 840 O O . THR A 1 106 ? -10.776 7.887 18.105 1.00 97.88 106 THR A O 1
ATOM 843 N N . SER A 1 107 ? -9.247 9.293 17.202 1.00 97.75 107 SER A N 1
ATOM 844 C CA . SER A 1 107 ? -8.187 9.108 18.199 1.00 97.75 107 SER A CA 1
ATOM 845 C C . SER A 1 107 ? -7.766 7.639 18.345 1.00 97.75 107 SER A C 1
ATOM 847 O O . SER A 1 107 ? -7.749 7.095 19.451 1.00 97.75 107 SER A O 1
ATOM 849 N N . TYR A 1 108 ? -7.464 6.974 17.226 1.00 98.44 108 TYR A N 1
ATOM 850 C CA . TYR A 1 108 ? -6.991 5.588 17.235 1.00 98.44 108 TYR A CA 1
ATOM 851 C C . TYR A 1 108 ? -5.670 5.465 18.026 1.00 98.44 108 TYR A C 1
ATOM 853 O O . TYR A 1 108 ? -4.711 6.173 17.703 1.00 98.44 108 TYR A O 1
ATOM 861 N N . PRO A 1 109 ? -5.585 4.597 19.058 1.00 98.12 109 PRO A N 1
ATOM 862 C CA . PRO A 1 109 ? -4.425 4.556 19.954 1.00 98.12 109 PRO A CA 1
ATOM 863 C C . PRO A 1 109 ? -3.093 4.252 19.260 1.00 98.12 109 PRO A C 1
ATOM 865 O O . PRO A 1 109 ? -2.081 4.873 19.582 1.00 98.12 109 PRO A O 1
ATOM 868 N N . ASP A 1 110 ? -3.101 3.355 18.271 1.00 98.38 110 ASP A N 1
ATOM 869 C CA . ASP A 1 110 ? -1.880 2.863 17.619 1.00 98.38 110 ASP A CA 1
ATOM 870 C C . ASP A 1 110 ? -1.506 3.654 16.350 1.00 98.38 110 ASP A C 1
ATOM 872 O O . ASP A 1 110 ? -0.609 3.258 15.604 1.00 98.38 110 ASP A O 1
ATOM 876 N N . ARG A 1 111 ? -2.148 4.806 16.104 1.00 98.38 111 ARG A N 1
ATOM 877 C CA . ARG A 1 111 ? -1.988 5.617 14.879 1.00 98.38 111 ARG A CA 1
ATOM 878 C C . ARG A 1 111 ? -0.539 5.959 14.520 1.00 98.38 111 ARG A C 1
ATOM 880 O O . ARG A 1 111 ? -0.185 5.976 13.347 1.00 98.38 111 ARG A O 1
ATOM 887 N N . LEU A 1 112 ? 0.310 6.217 15.519 1.00 98.38 112 LEU A N 1
ATOM 888 C CA . LEU A 1 112 ? 1.716 6.568 15.289 1.00 98.38 112 LEU A CA 1
ATOM 889 C C . LEU A 1 112 ? 2.533 5.365 14.817 1.00 98.38 112 LEU A C 1
ATOM 891 O O . LEU A 1 112 ? 3.365 5.514 13.928 1.00 98.38 112 LEU A O 1
ATOM 895 N N . ALA A 1 113 ? 2.296 4.188 15.400 1.00 98.50 113 ALA A N 1
ATOM 896 C CA . ALA A 1 113 ? 2.955 2.958 14.974 1.00 98.50 113 ALA A CA 1
ATOM 897 C C . ALA A 1 113 ? 2.491 2.566 13.565 1.00 98.50 113 ALA A C 1
ATOM 899 O O . ALA A 1 113 ? 3.312 2.220 12.723 1.00 98.50 113 ALA A O 1
ATOM 900 N N . HIS A 1 114 ? 1.195 2.716 13.287 1.00 98.69 114 HIS A N 1
ATOM 901 C CA . HIS A 1 114 ? 0.625 2.433 11.974 1.00 98.69 114 HIS A CA 1
ATOM 902 C C . HIS A 1 114 ? 1.214 3.350 10.882 1.00 98.69 114 HIS A C 1
ATOM 904 O O . HIS A 1 114 ? 1.723 2.861 9.876 1.00 98.69 114 HIS A O 1
ATOM 910 N N . ARG A 1 115 ? 1.282 4.671 11.121 1.00 98.75 115 ARG A N 1
ATOM 911 C CA . ARG A 1 115 ? 1.943 5.625 10.207 1.00 98.75 115 ARG A CA 1
ATOM 912 C C . ARG A 1 115 ? 3.407 5.262 9.925 1.00 98.75 115 ARG A C 1
ATOM 914 O O . ARG A 1 115 ? 3.877 5.432 8.807 1.00 98.75 115 ARG A O 1
ATOM 921 N N . GLN A 1 116 ? 4.142 4.734 10.905 1.00 98.75 116 GLN A N 1
ATOM 922 C CA . GLN A 1 116 ? 5.527 4.302 10.675 1.00 98.75 116 GLN A CA 1
ATOM 923 C C . GLN A 1 116 ? 5.621 3.125 9.693 1.00 98.75 116 GLN A C 1
ATOM 925 O O . GLN A 1 116 ? 6.578 3.057 8.919 1.00 98.75 116 GLN A O 1
ATOM 930 N N . GLU A 1 117 ? 4.646 2.211 9.697 1.00 98.75 117 GLU A N 1
ATOM 931 C CA . GLU A 1 117 ? 4.560 1.132 8.705 1.00 98.75 117 GLU A CA 1
ATOM 932 C C . GLU A 1 117 ? 4.309 1.698 7.298 1.00 98.75 117 GLU A C 1
ATOM 934 O O . GLU A 1 117 ? 4.983 1.293 6.345 1.00 98.75 117 GLU A O 1
ATOM 939 N N . HIS A 1 118 ? 3.412 2.684 7.184 1.00 98.81 118 HIS A N 1
ATOM 940 C CA . HIS A 1 118 ? 3.128 3.402 5.938 1.00 98.81 118 HIS A CA 1
ATOM 941 C C . HIS A 1 118 ? 4.362 4.122 5.385 1.00 98.81 118 HIS A C 1
ATOM 943 O O . HIS A 1 118 ? 4.757 3.897 4.236 1.00 98.81 118 HIS A O 1
ATOM 949 N N . ASP A 1 119 ? 5.013 4.945 6.210 1.0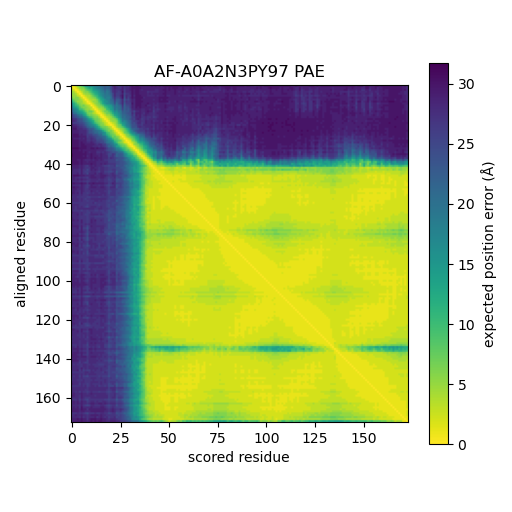0 98.75 119 ASP A N 1
ATOM 950 C CA . ASP A 1 119 ? 6.215 5.696 5.840 1.00 98.75 119 ASP A CA 1
ATOM 951 C C . ASP A 1 119 ? 7.329 4.756 5.358 1.00 98.75 119 ASP A C 1
ATOM 953 O O . ASP A 1 119 ? 7.995 5.017 4.347 1.00 98.75 119 ASP A O 1
ATOM 957 N N . ALA A 1 120 ? 7.503 3.623 6.049 1.00 98.75 120 ALA A N 1
ATOM 958 C CA . ALA A 1 120 ? 8.475 2.608 5.676 1.00 98.75 120 ALA A CA 1
ATOM 959 C C . ALA A 1 120 ? 8.170 1.997 4.302 1.00 98.75 120 ALA A C 1
ATOM 961 O O . ALA A 1 120 ? 9.090 1.876 3.486 1.00 98.75 120 ALA A O 1
ATOM 962 N N . LEU A 1 121 ? 6.906 1.659 4.008 1.00 98.69 121 LEU A N 1
ATOM 963 C CA . LEU A 1 121 ? 6.541 1.149 2.687 1.00 98.69 121 LEU A CA 1
ATOM 964 C C . LEU A 1 121 ? 6.833 2.181 1.600 1.00 98.69 121 LEU A C 1
ATOM 966 O O . LEU A 1 121 ? 7.472 1.846 0.603 1.00 98.69 121 LEU A O 1
ATOM 970 N N . ILE A 1 122 ? 6.386 3.426 1.785 1.00 98.62 122 ILE A N 1
ATOM 971 C CA . ILE A 1 122 ? 6.571 4.493 0.796 1.00 98.62 122 ILE A CA 1
ATOM 972 C C . ILE A 1 122 ? 8.057 4.688 0.479 1.00 98.62 122 ILE A C 1
ATOM 974 O O . ILE A 1 122 ? 8.432 4.793 -0.695 1.00 98.62 122 ILE A O 1
ATOM 978 N N . ALA A 1 123 ? 8.920 4.683 1.496 1.00 98.56 123 ALA A N 1
ATOM 979 C CA . ALA A 1 123 ? 10.363 4.755 1.298 1.00 98.56 123 ALA A CA 1
ATOM 980 C C . ALA A 1 123 ? 10.896 3.547 0.504 1.00 98.56 123 ALA A C 1
ATOM 982 O O . ALA A 1 123 ? 11.660 3.717 -0.449 1.00 98.56 123 ALA A O 1
ATOM 983 N N . GLN A 1 124 ? 10.462 2.331 0.852 1.00 98.44 124 GLN A N 1
ATOM 984 C CA . GLN A 1 124 ? 10.905 1.091 0.208 1.00 98.44 124 GLN A CA 1
ATOM 985 C C . GLN A 1 124 ? 10.506 1.017 -1.273 1.00 98.44 124 GLN A C 1
ATOM 987 O O . GLN A 1 124 ? 11.346 0.677 -2.111 1.00 98.44 124 GLN A O 1
ATOM 992 N N . ILE A 1 125 ? 9.264 1.374 -1.616 1.00 97.50 125 ILE A N 1
ATOM 993 C CA . ILE A 1 125 ? 8.772 1.339 -3.004 1.00 97.50 125 ILE A CA 1
ATOM 994 C C . ILE A 1 125 ? 9.408 2.445 -3.852 1.00 97.50 125 ILE A C 1
ATOM 996 O O . ILE A 1 125 ? 9.764 2.200 -5.002 1.00 97.50 125 ILE A O 1
ATOM 1000 N N . THR A 1 126 ? 9.647 3.626 -3.270 1.00 97.69 126 THR A N 1
ATOM 1001 C CA . THR A 1 126 ? 10.333 4.737 -3.952 1.00 97.69 126 THR A CA 1
ATOM 1002 C C . THR A 1 126 ? 11.784 4.371 -4.271 1.00 97.69 126 THR A C 1
ATOM 1004 O O . THR A 1 126 ? 12.276 4.618 -5.372 1.00 97.69 126 THR A O 1
ATOM 1007 N N . GLU A 1 127 ? 12.481 3.730 -3.333 1.00 97.12 127 GLU A N 1
ATOM 1008 C CA . GLU A 1 127 ? 13.864 3.291 -3.531 1.00 97.12 127 GLU A CA 1
ATOM 1009 C C . GLU A 1 127 ? 13.943 2.124 -4.533 1.00 97.12 127 GLU A C 1
ATOM 1011 O O . GLU A 1 127 ? 14.822 2.098 -5.393 1.00 97.12 127 GLU A O 1
ATOM 1016 N N . ALA A 1 128 ? 12.981 1.195 -4.513 1.00 96.06 128 ALA A N 1
ATOM 1017 C CA . ALA A 1 128 ? 12.866 0.162 -5.544 1.00 96.06 128 ALA A CA 1
ATOM 1018 C C . ALA A 1 128 ? 12.622 0.7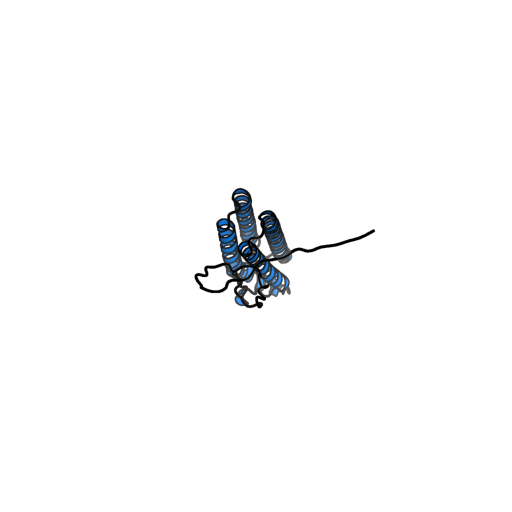55 -6.943 1.00 96.06 128 ALA A C 1
ATOM 1020 O O . ALA A 1 128 ? 13.243 0.324 -7.916 1.00 96.06 128 ALA A O 1
ATOM 1021 N N . HIS A 1 129 ? 11.777 1.780 -7.042 1.00 96.69 129 HIS A N 1
ATOM 1022 C CA . HIS A 1 129 ? 11.499 2.479 -8.293 1.00 96.69 129 HIS A CA 1
ATOM 1023 C C . HIS A 1 129 ? 12.721 3.220 -8.839 1.00 96.69 129 HIS A C 1
ATOM 1025 O O . HIS A 1 129 ? 13.032 3.118 -10.024 1.00 96.69 129 HIS A O 1
ATOM 1031 N N . LYS A 1 130 ? 13.494 3.878 -7.972 1.00 95.75 130 LYS A N 1
ATOM 1032 C CA . LYS A 1 130 ? 14.768 4.506 -8.346 1.00 95.75 130 LYS A CA 1
ATOM 1033 C C . LYS A 1 130 ? 15.779 3.498 -8.907 1.00 95.75 130 LYS A C 1
ATOM 1035 O O . LYS A 1 130 ? 16.453 3.794 -9.897 1.00 95.75 130 LYS A O 1
ATOM 1040 N N . ARG A 1 131 ? 15.885 2.308 -8.303 1.00 93.25 131 ARG A N 1
ATOM 1041 C CA . ARG A 1 131 ? 16.731 1.227 -8.841 1.00 93.25 131 ARG A CA 1
ATOM 1042 C C . ARG A 1 131 ? 16.250 0.781 -10.219 1.00 93.25 131 ARG A C 1
ATOM 1044 O O . ARG A 1 131 ? 17.068 0.688 -11.130 1.00 93.25 131 ARG A O 1
ATOM 1051 N N . TYR A 1 132 ? 14.937 0.617 -10.388 1.00 93.25 132 TYR A N 1
ATOM 1052 C CA . TYR A 1 132 ? 14.338 0.307 -11.686 1.00 93.25 132 TYR A CA 1
ATOM 1053 C C . TYR A 1 132 ? 14.650 1.367 -12.751 1.00 93.25 132 TYR A C 1
ATOM 1055 O O . TYR A 1 132 ? 15.065 1.012 -13.848 1.00 93.25 132 TYR A O 1
ATOM 1063 N N . LYS A 1 133 ? 14.567 2.665 -12.433 1.00 92.19 133 LYS A N 1
ATOM 1064 C CA . LYS A 1 133 ? 14.943 3.746 -13.368 1.00 92.19 133 LYS A CA 1
ATOM 1065 C C . LYS A 1 133 ? 16.393 3.661 -13.859 1.00 92.19 133 LYS A C 1
ATOM 1067 O O . LYS A 1 133 ? 16.703 4.189 -14.922 1.00 92.19 133 LYS A O 1
ATOM 1072 N N . SER A 1 134 ? 17.275 3.023 -13.091 1.00 90.94 134 SER A N 1
ATOM 1073 C CA . SER A 1 134 ? 18.710 2.962 -13.387 1.00 90.94 134 SER A CA 1
ATOM 1074 C C . SER A 1 134 ? 19.105 1.770 -14.270 1.00 90.94 134 SER A C 1
ATOM 1076 O O . SER A 1 134 ? 20.066 1.884 -15.024 1.00 90.94 134 SER A O 1
ATOM 1078 N N . ASP A 1 135 ? 18.390 0.643 -14.176 1.00 86.31 135 ASP A N 1
ATOM 1079 C CA . ASP A 1 135 ? 18.765 -0.634 -14.822 1.00 86.31 135 ASP A CA 1
ATOM 1080 C C . ASP A 1 135 ? 17.601 -1.296 -15.601 1.00 86.31 135 ASP A C 1
ATOM 1082 O O . ASP A 1 135 ? 17.792 -2.274 -16.315 1.00 86.31 135 ASP A O 1
ATOM 1086 N N . ALA A 1 136 ? 16.380 -0.751 -15.500 1.00 86.31 136 ALA A N 1
ATOM 1087 C CA . ALA A 1 136 ? 15.150 -1.156 -16.198 1.00 86.31 136 ALA A CA 1
ATOM 1088 C C . ALA A 1 136 ? 14.920 -2.679 -16.280 1.00 86.31 136 ALA A C 1
ATOM 1090 O O . ALA A 1 136 ? 14.378 -3.199 -17.259 1.00 86.31 136 ALA A O 1
ATOM 1091 N N . SER A 1 137 ? 15.332 -3.408 -15.243 1.00 90.69 137 SER A N 1
ATOM 1092 C CA . SER A 1 137 ? 15.377 -4.866 -15.259 1.00 90.69 137 SER A CA 1
ATOM 1093 C C . SER A 1 137 ? 14.018 -5.480 -14.925 1.00 90.69 137 SER A C 1
ATOM 1095 O O . SER A 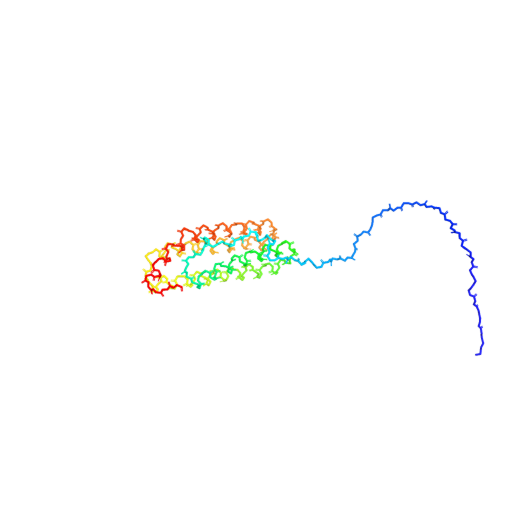1 137 ? 13.368 -5.111 -13.944 1.00 90.69 137 SER A O 1
ATOM 1097 N N . ALA A 1 138 ? 13.611 -6.492 -15.698 1.00 89.44 138 ALA A N 1
ATOM 1098 C CA . ALA A 1 138 ? 12.413 -7.281 -15.407 1.00 89.44 138 ALA A CA 1
ATOM 1099 C C . ALA A 1 138 ? 12.496 -7.976 -14.034 1.00 89.44 138 ALA A C 1
ATOM 1101 O O . ALA A 1 138 ? 11.485 -8.109 -13.347 1.00 89.44 138 ALA A O 1
ATOM 1102 N N . THR A 1 139 ? 13.699 -8.364 -13.597 1.00 91.62 139 THR A N 1
ATOM 1103 C CA . THR A 1 139 ? 13.917 -8.947 -12.266 1.00 91.62 139 THR A CA 1
ATOM 1104 C C . THR A 1 139 ? 13.570 -7.950 -11.163 1.00 91.62 139 THR A C 1
ATOM 1106 O O . THR A 1 139 ? 12.882 -8.314 -10.215 1.00 91.62 139 THR A O 1
ATOM 1109 N N . GLN A 1 140 ? 13.962 -6.680 -11.309 1.00 92.31 140 GLN A N 1
ATOM 1110 C CA . GLN A 1 140 ? 13.659 -5.636 -10.322 1.00 92.31 140 GLN A CA 1
ATOM 1111 C C . GLN A 1 140 ? 12.153 -5.362 -10.220 1.00 92.31 140 GLN A C 1
ATOM 1113 O O . GLN A 1 140 ? 11.635 -5.168 -9.120 1.00 92.31 140 GLN A O 1
ATOM 1118 N N . LEU A 1 141 ? 11.438 -5.378 -11.352 1.00 92.31 141 LEU A N 1
ATOM 1119 C CA . LEU A 1 141 ? 9.976 -5.270 -11.354 1.00 92.31 141 LEU A CA 1
ATOM 1120 C C . LEU A 1 141 ? 9.329 -6.451 -10.634 1.00 92.31 141 LEU A C 1
ATOM 1122 O O . LEU A 1 141 ? 8.454 -6.252 -9.795 1.00 92.31 141 LEU A O 1
ATOM 1126 N N . LEU A 1 142 ? 9.777 -7.675 -10.923 1.00 93.06 142 LEU A N 1
ATOM 1127 C CA . LEU A 1 142 ? 9.234 -8.873 -10.292 1.00 93.06 142 LEU A CA 1
ATOM 1128 C C . LEU A 1 142 ? 9.482 -8.887 -8.775 1.00 93.06 142 LEU A C 1
ATOM 1130 O O . LEU A 1 142 ? 8.578 -9.228 -8.011 1.00 93.06 142 LEU A O 1
ATOM 1134 N N . GLU A 1 143 ? 10.671 -8.473 -8.332 1.00 93.50 143 GLU A N 1
ATOM 1135 C CA . GLU A 1 143 ? 10.999 -8.304 -6.912 1.00 93.50 143 GLU A CA 1
ATOM 1136 C C . GLU A 1 143 ? 10.098 -7.263 -6.239 1.00 93.50 143 GLU A C 1
ATOM 1138 O O . GLU A 1 143 ? 9.560 -7.529 -5.164 1.00 93.50 143 GLU A O 1
ATOM 1143 N N . MET A 1 144 ? 9.883 -6.108 -6.880 1.00 94.88 144 MET A N 1
ATOM 1144 C CA . MET A 1 144 ? 8.990 -5.060 -6.377 1.00 94.88 144 MET A CA 1
ATOM 1145 C C . MET A 1 144 ? 7.548 -5.565 -6.243 1.00 94.88 144 MET A C 1
ATOM 1147 O O . MET A 1 144 ? 6.928 -5.367 -5.200 1.00 94.88 144 MET A O 1
ATOM 1151 N N . ILE A 1 145 ? 7.026 -6.249 -7.265 1.00 94.88 145 ILE A N 1
ATOM 1152 C CA . ILE A 1 145 ? 5.670 -6.815 -7.261 1.00 94.88 145 ILE A CA 1
ATOM 1153 C C . ILE A 1 145 ? 5.519 -7.861 -6.149 1.00 94.88 145 ILE A C 1
ATOM 1155 O O . ILE A 1 145 ? 4.546 -7.828 -5.394 1.00 94.88 145 ILE A O 1
ATOM 1159 N N . GLY A 1 146 ? 6.487 -8.773 -6.016 1.00 94.38 146 GLY A N 1
ATOM 1160 C CA . GLY A 1 146 ? 6.478 -9.795 -4.970 1.00 94.38 146 GLY A CA 1
ATOM 1161 C C . GLY A 1 146 ? 6.548 -9.195 -3.564 1.00 94.38 146 GLY A C 1
ATOM 1162 O O . GLY A 1 146 ? 5.818 -9.624 -2.668 1.00 94.38 146 GLY A O 1
ATOM 1163 N N . PHE A 1 147 ? 7.381 -8.168 -3.386 1.00 96.06 147 PHE A N 1
ATOM 1164 C CA . PHE A 1 147 ? 7.482 -7.412 -2.143 1.00 96.06 147 PHE A CA 1
ATOM 1165 C C . PHE A 1 147 ? 6.158 -6.718 -1.787 1.00 96.06 147 PHE A C 1
ATOM 1167 O O . PHE A 1 147 ? 5.655 -6.921 -0.682 1.00 96.06 147 PHE A O 1
ATOM 1174 N N . LEU A 1 148 ? 5.563 -5.972 -2.724 1.00 96.81 148 LEU A N 1
ATOM 1175 C CA . LEU A 1 148 ? 4.284 -5.279 -2.536 1.00 96.81 148 LEU A CA 1
ATOM 11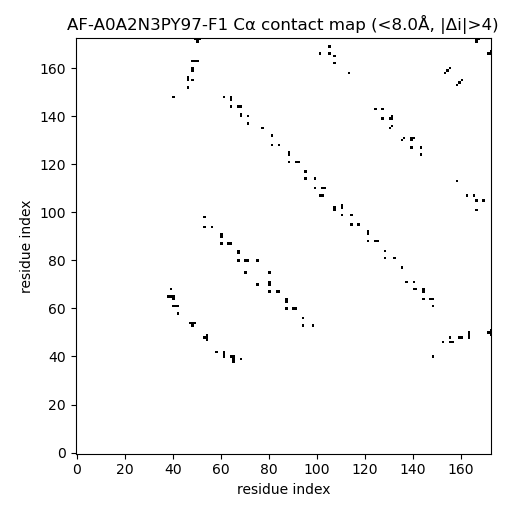76 C C . LEU A 1 148 ? 3.160 -6.245 -2.162 1.00 96.81 148 LEU A C 1
ATOM 1178 O O . LEU A 1 148 ? 2.439 -6.003 -1.199 1.00 96.81 148 LEU A O 1
ATOM 1182 N N . ASN A 1 149 ? 3.037 -7.362 -2.884 1.00 94.88 149 ASN A N 1
ATOM 1183 C CA . ASN A 1 149 ? 2.039 -8.390 -2.596 1.00 94.88 149 ASN A CA 1
ATOM 1184 C C . ASN A 1 149 ? 2.149 -8.901 -1.156 1.00 94.88 149 ASN A C 1
ATOM 1186 O O . ASN A 1 149 ? 1.173 -8.920 -0.406 1.00 94.88 149 ASN A O 1
ATOM 1190 N N . LYS A 1 150 ? 3.366 -9.288 -0.759 1.00 95.25 150 LYS A N 1
ATOM 1191 C CA . LYS A 1 150 ? 3.626 -9.784 0.589 1.00 95.25 150 LYS A CA 1
ATOM 1192 C C . LYS A 1 150 ? 3.306 -8.721 1.639 1.00 95.25 150 LYS A C 1
ATOM 1194 O O . LYS A 1 150 ? 2.633 -9.038 2.617 1.00 95.25 150 LYS A O 1
ATOM 1199 N N . TRP A 1 151 ? 3.774 -7.490 1.431 1.00 97.75 151 TRP A N 1
ATOM 1200 C CA . TRP A 1 151 ? 3.553 -6.394 2.367 1.00 97.75 151 TRP A CA 1
ATOM 1201 C C . TRP A 1 151 ? 2.061 -6.114 2.550 1.00 97.75 151 TRP A C 1
ATOM 1203 O O . TRP A 1 151 ? 1.600 -6.127 3.685 1.00 97.75 151 TRP A O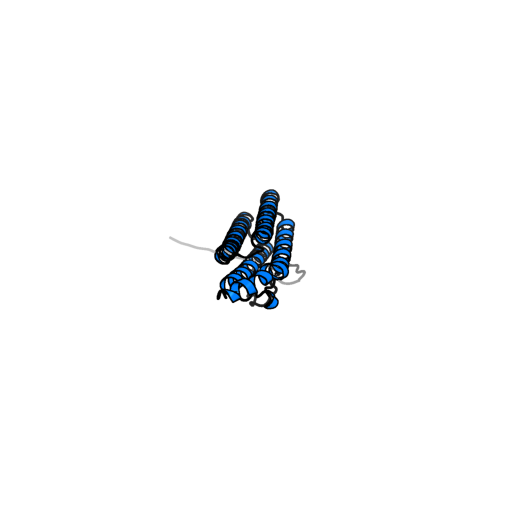 1
ATOM 1213 N N . MET A 1 152 ? 1.290 -5.971 1.463 1.00 97.31 152 MET A N 1
ATOM 1214 C CA . MET A 1 152 ? -0.151 -5.686 1.537 1.00 97.31 152 MET A CA 1
ATOM 1215 C C . MET A 1 152 ? -0.899 -6.776 2.309 1.00 97.31 152 MET A C 1
ATOM 1217 O O . MET A 1 152 ? -1.655 -6.480 3.226 1.00 97.31 152 MET A O 1
ATOM 1221 N N . ILE A 1 153 ? -0.657 -8.051 1.987 1.00 96.44 153 ILE A N 1
ATOM 1222 C CA . ILE A 1 153 ? -1.314 -9.172 2.675 1.00 96.44 153 ILE A CA 1
ATOM 1223 C C . ILE A 1 153 ? -0.984 -9.178 4.173 1.00 96.44 153 ILE A C 1
ATOM 1225 O O . ILE A 1 153 ? -1.856 -9.436 5.006 1.00 96.44 153 ILE A O 1
ATOM 1229 N N . GLU A 1 154 ? 0.282 -8.958 4.528 1.00 96.94 154 GLU A N 1
ATOM 1230 C CA . GLU A 1 154 ? 0.712 -8.976 5.924 1.00 96.94 154 GLU A CA 1
ATOM 1231 C C . GLU A 1 154 ? 0.192 -7.767 6.703 1.00 96.94 154 GLU A C 1
ATOM 1233 O O . GLU A 1 154 ? -0.294 -7.959 7.819 1.00 96.94 154 GLU A O 1
ATOM 1238 N N . HIS A 1 155 ? 0.257 -6.571 6.119 1.00 98.38 155 HIS A N 1
ATOM 1239 C CA . HIS A 1 155 ? -0.195 -5.323 6.724 1.00 98.38 155 HIS A CA 1
ATOM 1240 C C . HIS A 1 155 ? -1.706 -5.340 6.961 1.00 98.38 155 HIS A C 1
ATOM 1242 O O . HIS A 1 155 ? -2.128 -5.244 8.110 1.00 98.38 155 HIS A O 1
ATOM 1248 N N . ILE A 1 156 ? -2.510 -5.689 5.951 1.00 98.44 156 ILE A N 1
ATOM 1249 C CA . ILE A 1 156 ? -3.968 -5.798 6.103 1.00 98.44 156 ILE A CA 1
ATOM 1250 C C . ILE A 1 156 ? -4.343 -6.758 7.234 1.00 98.44 156 ILE A C 1
ATOM 1252 O O . ILE A 1 156 ? -5.171 -6.461 8.099 1.00 98.44 156 ILE A O 1
ATOM 1256 N N . ARG A 1 157 ? -3.707 -7.934 7.273 1.00 97.19 157 ARG A N 1
ATOM 1257 C CA . ARG A 1 157 ? -4.022 -8.958 8.277 1.00 97.19 157 ARG A CA 1
ATOM 1258 C C . ARG A 1 157 ? -3.583 -8.577 9.688 1.00 97.19 157 ARG A C 1
ATOM 1260 O O . ARG A 1 157 ? -4.254 -8.974 10.641 1.00 97.19 157 ARG A O 1
ATOM 1267 N N . LYS A 1 158 ? -2.441 -7.904 9.838 1.00 97.06 158 LYS A N 1
ATOM 1268 C CA . LYS A 1 158 ? -1.799 -7.673 11.142 1.00 97.06 158 LYS A CA 1
ATOM 1269 C C . LYS A 1 158 ? -1.998 -6.265 11.686 1.00 97.06 158 LYS A C 1
ATOM 1271 O O . LYS A 1 158 ? -1.849 -6.106 12.898 1.00 97.06 158 LYS A O 1
ATOM 1276 N N . SER A 1 159 ? -2.317 -5.297 10.845 1.00 98.31 159 SER A N 1
ATOM 1277 C CA . SER A 1 159 ? -2.391 -3.879 11.186 1.00 98.31 159 SER A CA 1
ATOM 1278 C C . SER A 1 159 ? -3.791 -3.350 10.891 1.00 98.31 159 SER A C 1
ATOM 1280 O O . SER A 1 159 ? -4.490 -2.991 11.837 1.00 98.31 159 SER A O 1
ATOM 1282 N N . ASP A 1 160 ? -4.280 -3.437 9.655 1.00 98.44 160 ASP A N 1
ATOM 1283 C CA . ASP A 1 160 ? -5.518 -2.739 9.257 1.00 98.44 160 ASP A CA 1
ATOM 1284 C C . ASP A 1 160 ? -6.749 -3.331 9.937 1.00 98.44 160 ASP A C 1
ATOM 1286 O O . ASP A 1 160 ? -7.600 -2.641 10.505 1.00 98.44 160 ASP A O 1
ATOM 1290 N N . LYS A 1 161 ? -6.785 -4.663 10.026 1.00 98.00 161 LYS A N 1
ATOM 1291 C CA . LYS A 1 161 ? -7.822 -5.369 10.783 1.00 98.00 161 LYS A CA 1
ATOM 1292 C C . LYS A 1 161 ? -7.894 -4.985 12.261 1.00 98.00 161 LYS A C 1
ATOM 1294 O O . LYS A 1 161 ? -8.938 -5.206 12.874 1.00 98.00 161 LYS A O 1
ATOM 1299 N N . LYS A 1 162 ? -6.828 -4.440 12.860 1.00 98.19 162 LYS A N 1
ATOM 1300 C CA . LYS A 1 162 ? -6.842 -4.036 14.276 1.00 98.19 162 LYS A CA 1
ATOM 1301 C C . LYS A 1 162 ? -7.607 -2.741 14.508 1.00 98.19 162 LYS A C 1
ATOM 1303 O O . LYS A 1 162 ? -8.204 -2.602 15.574 1.00 98.19 162 LYS A O 1
ATOM 1308 N N . TYR A 1 163 ? -7.605 -1.808 13.556 1.00 98.00 163 TYR A N 1
ATOM 1309 C CA . TYR A 1 163 ? -8.339 -0.554 13.726 1.00 98.00 163 TYR A CA 1
ATOM 1310 C C . TYR A 1 163 ? -9.823 -0.702 13.367 1.00 98.00 163 TYR A C 1
ATOM 1312 O O . TYR A 1 163 ? -10.645 0.094 13.822 1.00 98.00 163 TYR A O 1
ATOM 1320 N N . ALA A 1 164 ? -10.198 -1.720 12.583 1.00 96.81 164 ALA A N 1
ATOM 1321 C CA . ALA A 1 164 ? -11.573 -1.890 12.113 1.00 96.81 164 ALA A CA 1
ATOM 1322 C C . ALA A 1 164 ? -12.631 -1.933 13.242 1.00 96.81 164 ALA A C 1
ATOM 1324 O O . ALA A 1 164 ? -13.630 -1.217 13.131 1.00 96.81 164 ALA A O 1
ATOM 1325 N N . PRO A 1 165 ? -12.442 -2.666 14.365 1.00 97.38 165 PRO A N 1
ATOM 1326 C CA . PRO A 1 165 ? -13.372 -2.601 15.497 1.00 97.38 165 PRO A CA 1
ATOM 1327 C C . PRO A 1 165 ? -13.512 -1.190 16.084 1.00 97.38 165 PRO A C 1
ATOM 1329 O O . PRO A 1 165 ? -14.626 -0.747 16.353 1.00 97.38 165 PRO A O 1
ATOM 1332 N N . HIS A 1 166 ? -12.400 -0.460 16.215 1.00 97.75 166 HIS A N 1
ATOM 1333 C CA . HIS A 1 166 ? -12.373 0.902 16.763 1.00 97.75 166 HIS A CA 1
ATOM 1334 C C . HIS A 1 166 ? -13.159 1.897 15.896 1.00 97.75 166 HIS A C 1
ATOM 1336 O O . HIS A 1 166 ? -13.864 2.758 16.434 1.00 97.75 166 HIS A O 1
ATOM 1342 N N . LEU A 1 167 ? -13.071 1.765 14.568 1.00 97.62 167 LEU A N 1
ATOM 1343 C CA . LEU A 1 167 ? -13.858 2.560 13.619 1.00 97.62 167 LEU A CA 1
ATOM 1344 C C . LEU A 1 167 ? -15.344 2.181 13.659 1.00 97.62 167 LEU A C 1
ATOM 1346 O O . LEU A 1 167 ? -16.209 3.058 13.727 1.00 97.62 167 LEU A O 1
ATOM 1350 N N . LYS A 1 168 ? -15.650 0.882 13.715 1.00 96.31 168 LYS A N 1
ATOM 1351 C CA . LYS A 1 168 ? -17.028 0.382 13.778 1.00 96.31 168 LYS A CA 1
ATOM 1352 C C . LYS A 1 168 ? -17.767 0.842 15.034 1.00 96.31 168 LYS A C 1
ATOM 1354 O O . LYS A 1 168 ? -18.934 1.219 14.951 1.00 96.31 168 LYS A O 1
ATOM 1359 N N . GLU A 1 169 ? -17.097 0.868 16.185 1.00 96.94 169 GLU A N 1
ATOM 1360 C CA . GLU A 1 169 ? -17.642 1.418 17.439 1.00 96.94 169 GLU A CA 1
ATOM 1361 C C . GLU A 1 169 ? -18.022 2.903 17.331 1.00 96.94 169 GLU A C 1
ATOM 1363 O O . GLU A 1 169 ? -18.845 3.392 18.104 1.00 96.94 169 GLU A O 1
ATOM 1368 N N . ARG A 1 170 ? -17.462 3.614 16.346 1.00 96.50 170 ARG A N 1
ATOM 1369 C CA . ARG A 1 170 ? -17.737 5.025 16.045 1.00 96.50 170 ARG A CA 1
ATOM 1370 C C . ARG A 1 170 ? -18.657 5.213 14.836 1.00 96.50 170 ARG A C 1
ATOM 1372 O O . ARG A 1 170 ? -18.826 6.334 14.369 1.00 96.50 170 ARG A O 1
ATOM 1379 N N . GLY A 1 171 ? -19.279 4.135 14.353 1.00 95.88 171 GLY A N 1
ATOM 1380 C CA . GLY A 1 171 ? -20.243 4.174 13.253 1.00 95.88 171 GLY A CA 1
ATOM 1381 C C . GLY A 1 171 ? -19.619 4.306 11.863 1.00 95.88 171 GLY A C 1
ATOM 1382 O O . GLY A 1 171 ? -20.323 4.675 10.928 1.00 95.88 171 GLY A O 1
ATOM 1383 N N . ILE A 1 172 ? -18.323 4.014 11.722 1.00 95.75 172 ILE A N 1
ATOM 1384 C CA . ILE A 1 172 ? -17.606 4.036 10.443 1.00 95.75 172 ILE A CA 1
ATOM 1385 C C . ILE A 1 172 ? -17.488 2.593 9.935 1.00 95.75 172 ILE A C 1
ATOM 1387 O O . ILE A 1 172 ? -16.932 1.735 10.624 1.00 95.75 172 ILE A O 1
ATOM 1391 N N . SER A 1 173 ? -18.033 2.327 8.746 1.00 90.06 173 SER A N 1
ATOM 1392 C CA . SER A 1 173 ? -18.079 1.010 8.087 1.00 90.06 173 SER A CA 1
ATOM 1393 C C . SER A 1 173 ? -18.153 1.131 6.575 1.00 90.06 173 SER A C 1
ATOM 1395 O O . SER A 1 173 ? -18.575 2.207 6.102 1.00 90.06 173 SER A O 1
#

Mean predicted aligned error: 11.35 Å

Organism: NCBI:txid382514

Nearest PDB structures (foldseek):
  3waq-assembly1_A  TM=9.312E-01  e=4.840E-07  Nitratidesulfovibrio vulgaris str. Hildenborough
  3agt-assembly1_A  TM=9.502E-01  e=7.818E-07  Nitratidesulfovibrio vulgaris
  4xpw-assembly1_A  TM=9.023E-01  e=1.249E-05  Methylococcus capsulatus str. Bath
  4xpy-assembly1_A  TM=9.024E-01  e=1.813E-05  Methylococcus capsulatus str. Bath
  6q0x-assembly1_A  TM=3.772E-01  e=5.839E+00  Saccharomyces cerevisiae W303

InterPro domains:
  IPR012312 Hemerythrin-like [PF01814] (50-167)
  IPR012827 Hemerythrin, metal-binding domain [TIGR02481] (42-167)
  IPR012827 Hemerythrin, metal-binding domain [cd12107] (52-165)
  IPR016131 Haemerythrin, iron-binding site [PS00550] (95-118)
  IPR035938 Hemerythrin-like superfamily [G3DSA:1.20.120.50] (36-173)
  IPR035938 Hemerythrin-like superfamily [SSF47188] (35-167)
  IPR050669 Hemerythrin [PTHR37164] (38-168)

Solvent-accessible surface area (backbone atoms only — not comparable to full-atom values): 10750 Å² total; per-residue (Å²): 132,89,77,89,81,85,91,78,85,82,87,91,86,84,87,82,90,85,85,86,82,89,86,88,84,91,76,87,73,85,81,83,75,64,102,77,77,71,63,90,45,73,83,55,79,88,63,58,51,69,32,58,70,56,45,50,47,51,54,48,52,40,50,51,51,32,49,53,52,51,38,58,77,68,64,58,55,67,70,60,54,49,56,49,52,54,52,49,54,53,52,53,49,56,47,52,52,52,53,51,49,52,25,64,78,67,63,43,88,60,45,68,65,52,51,52,56,51,53,50,49,55,52,51,54,52,54,52,48,54,53,32,77,73,67,72,41,70,66,54,52,52,51,51,49,54,49,51,48,53,48,52,58,50,41,38,69,72,49,54,46,66,51,34,61,64,39,43,78,70,75,48,81